Protein AF-A0A444IV25-F1 (afdb_monomer)

Radius of gyration: 17.08 Å; Cα contacts (8 Å,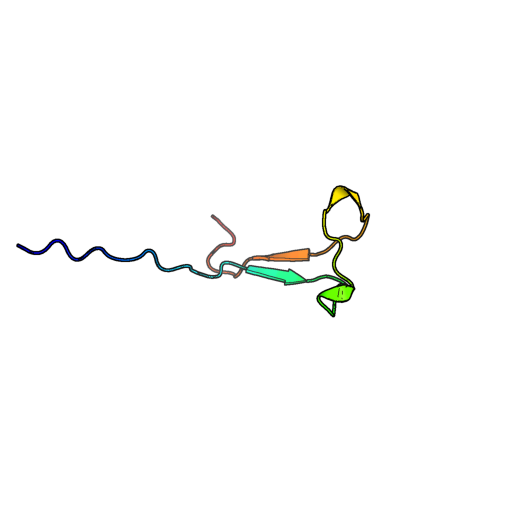 |Δi|>4): 29; chains: 1; bounding box: 27×22×54 Å

Organism: NCBI:txid1859131

pLDDT: mean 89.2, std 10.64, range [50.81, 97.5]

Sequence (48 aa):
MQDSIQQPVLHIIGTVHSDILRIEDAPKFHAESDRIGTLEILPQYQEA

Structure (mmCIF, N/CA/C/O backbone):
data_AF-A0A444IV25-F1
#
_entry.id   AF-A0A444IV25-F1
#
loop_
_atom_site.group_PDB
_atom_site.id
_atom_site.type_symbol
_atom_site.label_atom_id
_atom_site.label_alt_id
_atom_site.label_comp_id
_atom_site.label_asym_id
_atom_site.label_entity_id
_ato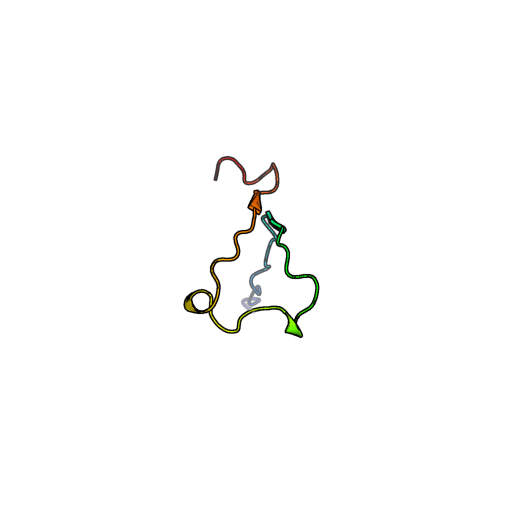m_site.label_seq_id
_atom_site.pdbx_PDB_ins_code
_atom_site.Cartn_x
_atom_site.Cartn_y
_atom_site.Cartn_z
_atom_site.occupancy
_atom_site.B_iso_or_equiv
_atom_site.auth_seq_id
_atom_site.auth_comp_id
_atom_site.auth_asym_id
_atom_site.auth_atom_id
_atom_site.pdbx_PDB_model_num
ATOM 1 N N . MET A 1 1 ? 8.345 -4.568 43.800 1.00 50.81 1 MET A N 1
ATOM 2 C CA . MET A 1 1 ? 7.246 -4.381 42.833 1.00 50.81 1 MET A CA 1
ATOM 3 C C . MET A 1 1 ? 7.872 -4.534 41.462 1.00 50.81 1 MET A C 1
ATOM 5 O O . MET A 1 1 ? 8.817 -3.815 41.180 1.00 50.81 1 MET A O 1
ATOM 9 N N . GLN A 1 2 ? 7.500 -5.572 40.715 1.00 57.06 2 GLN A N 1
ATOM 10 C CA . GLN A 1 2 ? 8.009 -5.795 39.362 1.00 57.06 2 GLN A CA 1
ATOM 11 C C . GLN A 1 2 ? 7.199 -4.907 38.423 1.00 57.06 2 GLN A C 1
ATOM 13 O O . GLN A 1 2 ? 6.006 -5.148 38.250 1.00 57.06 2 GLN A O 1
ATOM 18 N N . ASP A 1 3 ? 7.833 -3.887 37.853 1.00 64.38 3 ASP A N 1
ATOM 19 C CA . ASP A 1 3 ? 7.279 -3.169 36.713 1.00 64.38 3 ASP A CA 1
ATOM 20 C C . ASP A 1 3 ? 7.230 -4.148 35.538 1.00 64.38 3 ASP A C 1
ATOM 22 O O . ASP A 1 3 ? 8.242 -4.486 34.921 1.00 64.38 3 ASP A O 1
ATOM 26 N N . SER A 1 4 ? 6.047 -4.693 35.280 1.00 69.88 4 SER A N 1
ATOM 27 C CA . SER A 1 4 ? 5.773 -5.465 34.076 1.00 69.88 4 SER A CA 1
ATOM 28 C C . SER A 1 4 ? 5.964 -4.546 32.873 1.00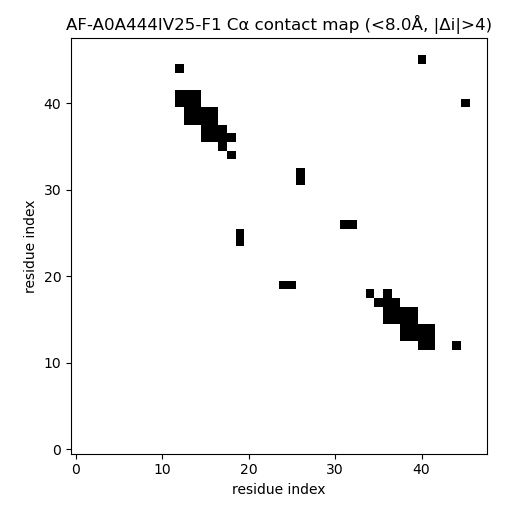 69.88 4 SER A C 1
ATOM 30 O O . SER A 1 4 ? 5.135 -3.674 32.624 1.00 69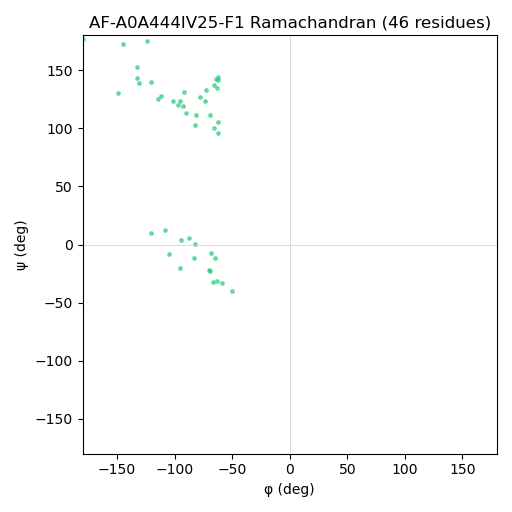.88 4 SER A O 1
ATOM 32 N N . ILE A 1 5 ? 7.068 -4.731 32.142 1.00 75.12 5 ILE A N 1
ATOM 33 C CA . ILE A 1 5 ? 7.326 -4.060 30.865 1.00 75.12 5 ILE A CA 1
ATOM 34 C C . ILE A 1 5 ? 6.223 -4.504 29.901 1.00 75.12 5 ILE A C 1
ATOM 36 O O . ILE A 1 5 ? 6.289 -5.586 29.316 1.00 75.12 5 ILE A O 1
ATOM 40 N N . GLN A 1 6 ? 5.169 -3.698 29.779 1.00 80.12 6 GLN A N 1
ATOM 41 C CA . GLN A 1 6 ? 4.117 -3.927 28.800 1.00 80.12 6 GLN A CA 1
ATOM 42 C C . GLN A 1 6 ? 4.716 -3.663 27.420 1.00 80.12 6 GLN A C 1
ATOM 44 O O . GLN A 1 6 ? 5.088 -2.534 27.098 1.00 80.12 6 GLN A O 1
ATOM 49 N N . GLN A 1 7 ? 4.862 -4.716 26.617 1.00 85.25 7 GLN A N 1
ATOM 50 C CA . GLN A 1 7 ? 5.277 -4.543 25.233 1.00 85.25 7 GLN A CA 1
ATOM 51 C C . GLN A 1 7 ? 4.173 -3.800 24.467 1.00 85.25 7 GLN A C 1
ATOM 53 O O . GLN A 1 7 ? 2.991 -4.102 24.662 1.00 85.25 7 GLN A O 1
ATOM 58 N N . PRO A 1 8 ? 4.530 -2.832 23.608 1.00 88.31 8 PRO A N 1
ATOM 59 C CA . PRO A 1 8 ? 3.550 -2.125 22.801 1.00 88.31 8 PRO A CA 1
ATOM 60 C C . PRO A 1 8 ? 2.853 -3.101 21.849 1.00 88.31 8 PRO A C 1
ATOM 62 O O . PRO A 1 8 ? 3.498 -3.918 21.191 1.00 88.31 8 PRO A O 1
ATOM 65 N N . VAL A 1 9 ? 1.527 -3.001 21.767 1.00 91.38 9 VAL A N 1
ATOM 66 C CA . VAL A 1 9 ? 0.710 -3.813 20.860 1.00 91.38 9 VAL A CA 1
ATOM 67 C C . VAL A 1 9 ? 0.420 -3.003 19.602 1.00 91.38 9 VAL A C 1
ATOM 69 O O . VAL A 1 9 ? -0.194 -1.937 19.667 1.00 91.38 9 VAL A O 1
ATOM 72 N N . LEU A 1 10 ? 0.846 -3.514 18.447 1.00 93.19 10 LEU A N 1
ATOM 73 C CA . LEU A 1 10 ? 0.528 -2.914 17.153 1.00 93.19 10 LEU A CA 1
ATOM 74 C C . LEU A 1 10 ? -0.940 -3.158 16.803 1.00 93.19 10 LEU A C 1
ATOM 76 O O . LEU A 1 10 ? -1.431 -4.281 16.897 1.00 93.19 10 LEU A O 1
ATOM 80 N N . HIS A 1 11 ? -1.620 -2.097 16.378 1.00 93.06 11 HIS A N 1
ATOM 81 C CA . HIS A 1 11 ? -3.001 -2.146 15.910 1.00 93.06 11 HIS A CA 1
ATOM 82 C C . HIS A 1 11 ? -3.016 -1.784 14.426 1.00 93.06 11 HIS A C 1
ATOM 84 O O . HIS A 1 11 ? -2.480 -0.750 14.030 1.00 93.06 11 HIS A O 1
ATOM 90 N N . ILE A 1 12 ? -3.599 -2.651 13.599 1.00 95.00 12 ILE A N 1
ATOM 91 C CA . ILE A 1 12 ? -3.744 -2.399 12.163 1.00 95.00 12 ILE A CA 1
ATOM 92 C C . ILE A 1 12 ? -4.835 -1.343 11.978 1.00 95.00 12 ILE A C 1
ATOM 94 O O . ILE A 1 12 ? -5.960 -1.544 12.430 1.00 95.00 12 ILE A O 1
ATOM 98 N N . ILE A 1 13 ? -4.504 -0.233 11.313 1.00 97.00 13 ILE A N 1
ATOM 99 C CA . ILE A 1 13 ? -5.432 0.894 11.101 1.00 97.00 13 ILE A CA 1
ATOM 100 C C . ILE A 1 13 ? -5.996 0.972 9.680 1.00 97.00 13 ILE A C 1
ATOM 102 O O . ILE A 1 13 ? -6.882 1.777 9.408 1.00 97.00 13 ILE A O 1
ATOM 106 N N . GLY A 1 14 ? -5.490 0.149 8.766 1.00 96.94 14 GLY A N 1
ATOM 107 C CA . GLY A 1 14 ? -5.845 0.217 7.359 1.00 96.94 14 GLY A CA 1
ATOM 108 C C . GLY A 1 14 ? -5.132 -0.832 6.519 1.00 96.94 14 GLY A C 1
ATOM 109 O O . GLY A 1 14 ? -4.298 -1.587 7.021 1.00 96.94 14 GLY A O 1
ATOM 110 N N . THR A 1 15 ? -5.472 -0.849 5.236 1.00 96.81 15 THR A N 1
ATOM 111 C CA . THR A 1 15 ? -4.942 -1.775 4.234 1.00 96.81 15 THR A CA 1
ATOM 112 C C . THR A 1 15 ? -4.492 -0.999 3.003 1.00 96.81 15 THR A C 1
ATOM 114 O O . THR A 1 15 ? -5.161 -0.065 2.568 1.00 96.81 15 THR A O 1
ATOM 117 N N . VAL A 1 16 ? -3.354 -1.389 2.431 1.00 95.75 16 VAL A N 1
ATOM 118 C CA . VAL A 1 16 ? -2.884 -0.859 1.147 1.00 95.75 16 VAL A CA 1
ATOM 119 C C . VAL A 1 16 ? -3.328 -1.798 0.035 1.00 95.75 16 VAL A C 1
ATOM 121 O O . VAL A 1 16 ? -2.975 -2.975 0.034 1.00 95.75 16 VAL A O 1
ATOM 124 N N . HIS A 1 17 ? -4.052 -1.252 -0.933 1.00 96.44 17 HIS A N 1
ATOM 125 C CA . HIS A 1 17 ? -4.421 -1.923 -2.172 1.00 96.44 17 HIS A CA 1
ATOM 126 C C . HIS A 1 17 ? -3.500 -1.438 -3.288 1.00 96.44 17 HIS A C 1
ATOM 128 O O . HIS A 1 17 ? -3.406 -0.237 -3.538 1.00 96.44 17 HIS A O 1
ATOM 134 N N . SER A 1 18 ? -2.800 -2.356 -3.949 1.00 94.19 18 SER A N 1
ATOM 135 C CA . SER A 1 18 ? -1.885 -2.042 -5.052 1.00 94.19 18 SER A CA 1
ATOM 136 C C . SER A 1 18 ? -1.914 -3.142 -6.110 1.00 94.19 18 SER A C 1
ATOM 138 O O . SER A 1 18 ? -2.515 -4.196 -5.907 1.00 94.19 18 SER A O 1
ATOM 140 N N . ASP A 1 19 ? -1.245 -2.901 -7.231 1.00 94.06 19 ASP A N 1
ATOM 141 C CA . ASP A 1 19 ? -1.032 -3.866 -8.309 1.00 94.06 19 ASP A CA 1
ATOM 142 C C . ASP A 1 19 ? 0.144 -4.834 -8.045 1.00 94.06 19 ASP A C 1
ATOM 144 O O . ASP A 1 19 ? 0.417 -5.715 -8.860 1.00 94.06 19 ASP A O 1
ATOM 148 N N . ILE A 1 20 ? 0.825 -4.716 -6.898 1.00 93.56 20 ILE A N 1
ATOM 149 C CA . ILE A 1 20 ? 1.906 -5.614 -6.475 1.00 93.56 20 ILE A CA 1
ATOM 150 C C . ILE A 1 20 ? 1.296 -6.867 -5.835 1.00 93.56 20 ILE A C 1
ATOM 152 O O . ILE A 1 20 ? 0.865 -6.851 -4.683 1.00 93.56 20 ILE A O 1
ATOM 156 N N . LEU A 1 21 ? 1.275 -7.971 -6.586 1.00 93.81 21 LEU A N 1
ATOM 157 C CA . LEU A 1 21 ? 0.683 -9.242 -6.141 1.00 93.81 21 LEU A CA 1
ATOM 158 C C . LEU A 1 21 ? 1.702 -10.210 -5.527 1.00 93.81 21 LEU A C 1
ATOM 160 O O . LEU A 1 21 ? 1.322 -11.137 -4.810 1.00 93.81 21 LEU A O 1
ATOM 164 N N . ARG A 1 22 ? 2.993 -10.020 -5.815 1.00 95.31 22 ARG A N 1
ATOM 165 C CA . ARG A 1 22 ? 4.096 -10.824 -5.279 1.00 95.31 22 ARG A CA 1
ATOM 166 C C . ARG A 1 22 ? 5.211 -9.924 -4.782 1.00 95.31 22 ARG A C 1
ATOM 168 O O . ARG A 1 22 ? 5.419 -8.827 -5.287 1.00 95.31 22 ARG A O 1
ATOM 175 N N . ILE A 1 23 ? 5.971 -10.426 -3.813 1.00 92.94 23 ILE A N 1
ATOM 176 C CA . ILE A 1 23 ? 7.078 -9.673 -3.214 1.00 92.94 23 ILE A CA 1
ATOM 177 C C . ILE A 1 23 ? 8.194 -9.354 -4.219 1.00 92.94 23 ILE A C 1
ATOM 179 O O . ILE A 1 23 ? 8.820 -8.309 -4.122 1.00 92.94 23 ILE A O 1
ATOM 183 N N . GLU A 1 24 ? 8.414 -10.225 -5.204 1.00 94.75 24 GLU A N 1
ATOM 184 C CA . GLU A 1 24 ? 9.402 -10.041 -6.277 1.00 94.75 24 GLU A CA 1
ATOM 185 C C . GLU A 1 24 ? 9.032 -8.928 -7.266 1.00 94.75 24 GLU A C 1
ATOM 187 O O . GLU A 1 24 ? 9.918 -8.348 -7.888 1.00 94.75 24 GLU A O 1
ATOM 192 N N . ASP A 1 25 ? 7.743 -8.590 -7.364 1.00 92.19 25 ASP A N 1
ATOM 193 C CA . ASP A 1 25 ? 7.252 -7.497 -8.204 1.00 92.19 25 ASP A CA 1
ATOM 194 C C . ASP A 1 25 ? 7.366 -6.136 -7.500 1.00 92.19 25 ASP A C 1
ATOM 196 O O . ASP A 1 25 ? 7.152 -5.096 -8.131 1.00 92.19 25 ASP A O 1
ATOM 200 N N . ALA A 1 26 ? 7.654 -6.126 -6.192 1.00 93.06 26 ALA A N 1
ATOM 201 C CA . ALA A 1 26 ? 7.722 -4.915 -5.392 1.00 93.06 26 ALA A CA 1
ATOM 202 C C . ALA A 1 26 ? 9.047 -4.172 -5.645 1.00 93.06 26 ALA A C 1
ATOM 204 O O . ALA A 1 26 ? 10.120 -4.764 -5.488 1.00 93.06 26 ALA A O 1
ATOM 205 N N . PRO A 1 27 ? 9.012 -2.871 -5.989 1.00 92.69 27 PRO A N 1
ATOM 206 C CA . PRO A 1 27 ? 10.230 -2.084 -6.103 1.00 92.69 27 PRO A CA 1
ATOM 207 C C . PRO A 1 27 ? 10.908 -1.994 -4.734 1.00 92.69 27 PRO A C 1
ATOM 209 O O . PRO A 1 27 ? 10.248 -1.862 -3.699 1.00 92.69 27 PRO A O 1
ATOM 212 N N . LYS A 1 28 ? 12.243 -2.032 -4.715 1.00 92.81 28 LYS A N 1
ATOM 213 C CA . LYS A 1 28 ? 13.000 -1.924 -3.462 1.00 92.81 28 LYS A CA 1
ATOM 214 C C . LYS A 1 28 ? 12.847 -0.535 -2.840 1.00 92.81 28 LYS A C 1
ATOM 216 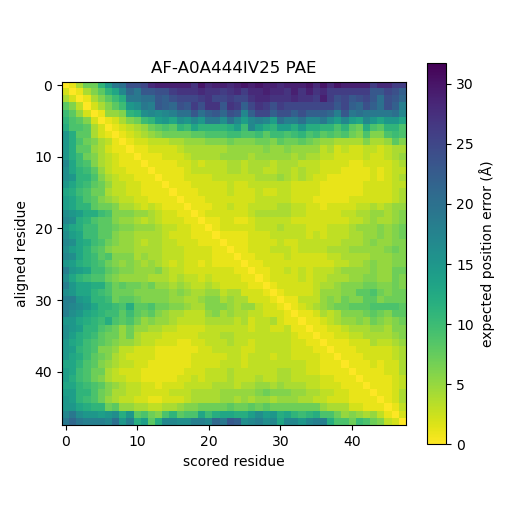O O . LYS A 1 28 ? 12.848 -0.404 -1.616 1.00 92.81 28 LYS A O 1
ATOM 221 N N . PHE A 1 29 ? 12.705 0.487 -3.684 1.00 92.12 29 PHE A N 1
ATOM 222 C CA . PHE A 1 29 ? 12.496 1.872 -3.281 1.00 92.12 29 PHE A CA 1
ATOM 223 C C . PHE A 1 29 ? 11.355 2.502 -4.078 1.00 92.12 29 PHE A C 1
ATOM 225 O O . PHE A 1 29 ? 11.230 2.271 -5.277 1.00 92.12 29 PHE A O 1
ATOM 232 N N . HIS A 1 30 ? 10.556 3.363 -3.440 1.00 86.38 30 HIS A N 1
ATOM 233 C CA . HIS A 1 30 ? 9.445 4.038 -4.127 1.00 86.38 30 HIS A CA 1
ATOM 234 C C . HIS A 1 30 ? 9.917 4.870 -5.334 1.00 86.38 30 HIS A C 1
ATOM 236 O O . HIS A 1 30 ? 9.213 4.946 -6.328 1.00 86.38 30 HIS A O 1
ATOM 242 N N . ALA A 1 31 ? 11.121 5.454 -5.266 1.00 92.19 31 ALA A N 1
ATOM 243 C CA . ALA A 1 31 ? 11.679 6.301 -6.322 1.00 92.19 31 ALA A CA 1
ATOM 244 C C . ALA A 1 31 ? 11.957 5.545 -7.637 1.00 92.19 31 ALA A C 1
ATOM 246 O O . ALA A 1 31 ? 12.244 6.169 -8.653 1.00 92.19 31 ALA A O 1
ATOM 247 N N . GLU A 1 32 ? 11.894 4.212 -7.617 1.00 91.69 32 GLU A N 1
ATOM 248 C CA . GLU A 1 32 ? 12.102 3.343 -8.779 1.00 91.69 32 GLU A CA 1
ATOM 249 C C . GLU A 1 32 ? 10.782 2.969 -9.476 1.00 91.69 32 GLU A C 1
ATOM 251 O O . GLU A 1 32 ? 10.783 2.149 -10.393 1.00 91.69 32 GLU A O 1
ATOM 256 N N . SER A 1 33 ? 9.644 3.513 -9.031 1.00 90.19 33 SER A N 1
ATOM 257 C CA . SER A 1 33 ? 8.324 3.108 -9.505 1.00 90.19 33 SER A CA 1
ATOM 258 C C . SER A 1 33 ? 7.316 4.253 -9.477 1.00 90.19 33 SER A C 1
ATOM 260 O O . SER A 1 33 ? 7.060 4.839 -8.432 1.00 90.19 33 SER A O 1
ATOM 262 N N . ASP A 1 34 ? 6.627 4.446 -10.600 1.00 90.50 34 ASP A N 1
ATOM 263 C CA . ASP A 1 34 ? 5.486 5.364 -10.715 1.00 90.50 34 ASP A CA 1
ATOM 264 C C . ASP A 1 34 ? 4.139 4.703 -10.349 1.00 90.50 34 ASP A C 1
ATOM 266 O O . ASP A 1 34 ? 3.077 5.299 -10.533 1.00 90.50 34 ASP A O 1
ATOM 270 N N . ARG A 1 35 ? 4.146 3.448 -9.870 1.00 90.44 35 ARG A N 1
ATOM 271 C CA . ARG A 1 35 ? 2.923 2.735 -9.460 1.00 90.44 35 ARG A CA 1
ATOM 272 C C . ARG A 1 35 ? 2.228 3.444 -8.299 1.00 90.44 35 ARG A C 1
ATOM 274 O O . ARG A 1 35 ? 2.868 3.914 -7.360 1.00 90.44 35 ARG A O 1
ATOM 281 N N . ILE A 1 36 ? 0.900 3.449 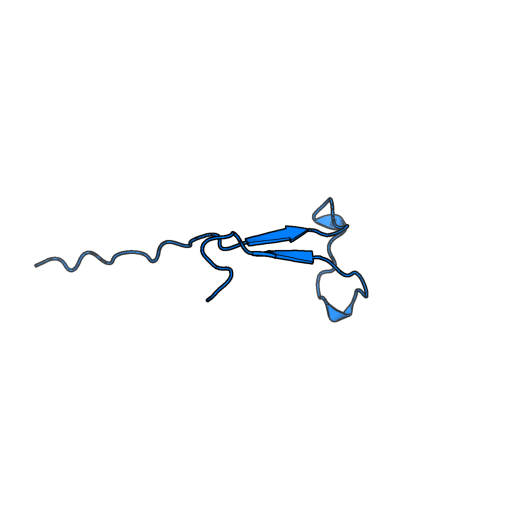-8.346 1.00 91.81 36 ILE A N 1
ATOM 282 C CA . ILE A 1 36 ? 0.029 4.100 -7.365 1.00 91.81 36 ILE A CA 1
ATOM 283 C C . ILE A 1 36 ? -0.887 3.042 -6.747 1.00 91.81 36 ILE A C 1
ATOM 285 O O . ILE A 1 36 ? -1.395 2.167 -7.445 1.00 91.81 36 ILE A O 1
ATOM 289 N N . GLY A 1 37 ? -1.112 3.142 -5.437 1.00 92.81 37 GLY A N 1
ATOM 290 C CA . GLY A 1 37 ? -2.070 2.321 -4.700 1.00 92.81 37 GLY A CA 1
ATOM 291 C C . GLY A 1 37 ? -3.087 3.168 -3.941 1.00 92.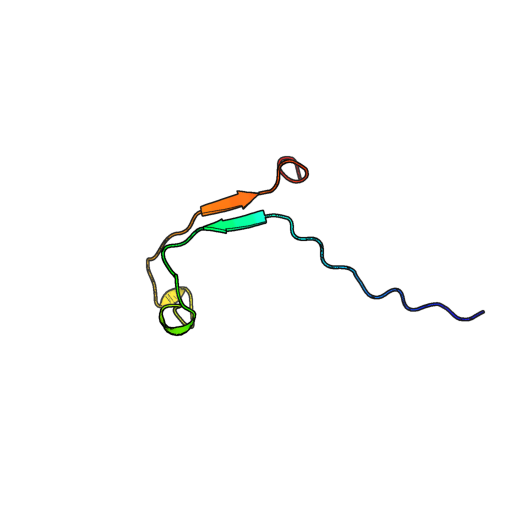81 37 GLY A C 1
ATOM 292 O O . GLY A 1 37 ? -2.997 4.395 -3.891 1.00 92.81 37 GLY A O 1
ATOM 293 N N . THR A 1 38 ? -4.060 2.507 -3.327 1.00 96.81 38 THR A N 1
ATOM 294 C CA . THR A 1 38 ? -5.056 3.133 -2.456 1.00 96.81 38 THR A CA 1
ATOM 295 C C . THR A 1 38 ? -4.838 2.675 -1.023 1.00 96.81 38 THR A C 1
ATOM 297 O O . THR A 1 38 ? -4.780 1.478 -0.752 1.00 96.81 38 THR A O 1
ATOM 300 N N . LEU A 1 39 ? -4.735 3.631 -0.101 1.00 96.38 39 LEU A N 1
ATOM 301 C CA . LEU A 1 39 ? -4.758 3.353 1.329 1.00 96.38 39 LEU A CA 1
ATOM 302 C C . LEU A 1 39 ? -6.207 3.414 1.820 1.00 96.38 39 LEU A C 1
ATOM 304 O O . LEU A 1 39 ? -6.820 4.478 1.821 1.00 96.38 39 LEU A O 1
ATOM 308 N N . GLU A 1 40 ? -6.745 2.273 2.233 1.00 97.50 40 GLU A N 1
ATOM 309 C CA . GLU A 1 40 ? -8.043 2.177 2.895 1.00 97.50 40 GLU A CA 1
ATOM 310 C C . GLU A 1 40 ? -7.846 2.240 4.410 1.00 97.50 40 GLU A C 1
ATOM 312 O O . GLU A 1 40 ? -7.184 1.380 4.991 1.00 97.50 40 GLU A O 1
ATOM 317 N N . ILE A 1 41 ? -8.428 3.248 5.058 1.00 97.31 41 ILE A N 1
ATOM 318 C CA . ILE A 1 41 ? -8.409 3.394 6.517 1.00 97.31 41 ILE A CA 1
ATOM 319 C C . ILE A 1 41 ? -9.652 2.729 7.107 1.00 97.31 41 ILE A C 1
ATOM 321 O O . ILE A 1 41 ? -10.771 2.980 6.646 1.00 97.31 41 ILE A O 1
ATOM 325 N N . LEU A 1 42 ? -9.461 1.892 8.133 1.00 96.25 42 LEU A N 1
ATOM 326 C CA . LEU A 1 42 ? -10.572 1.213 8.799 1.00 96.25 42 LEU A CA 1
ATOM 327 C C . LEU A 1 42 ? -11.520 2.243 9.438 1.00 96.25 42 LEU A C 1
ATOM 329 O O . LEU A 1 42 ? -11.041 3.251 9.965 1.00 96.25 42 LEU A O 1
ATOM 333 N N . PRO A 1 43 ? -12.846 1.994 9.445 1.00 95.81 43 PRO A N 1
ATOM 334 C CA . PRO A 1 43 ? -13.848 2.985 9.844 1.00 95.81 43 PRO A CA 1
ATOM 335 C C . PRO A 1 43 ? -13.574 3.675 11.184 1.00 95.81 43 PRO A C 1
ATOM 337 O O . PRO A 1 43 ? -13.735 4.884 11.303 1.00 95.81 43 PRO A O 1
ATOM 340 N N . GLN A 1 44 ? -13.091 2.931 12.181 1.00 95.31 44 GLN A N 1
ATOM 341 C CA . GLN A 1 44 ? -12.809 3.451 13.520 1.00 95.31 44 GLN A CA 1
ATOM 342 C C . GLN A 1 44 ? -11.635 4.447 13.589 1.00 95.31 44 GLN A C 1
ATOM 344 O O . GLN A 1 44 ? -11.403 5.027 14.645 1.00 95.31 44 GLN A O 1
ATOM 349 N N . TYR A 1 45 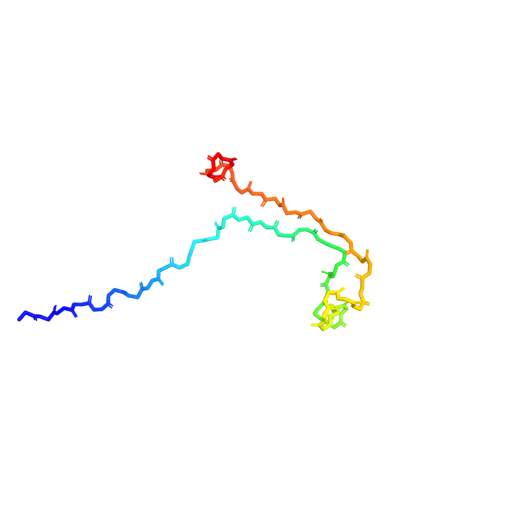? -10.891 4.632 12.495 1.00 94.94 45 TYR A N 1
ATOM 350 C CA . TYR A 1 45 ? -9.745 5.539 12.402 1.00 94.94 45 TYR A CA 1
ATOM 351 C C . TYR A 1 45 ? -9.922 6.627 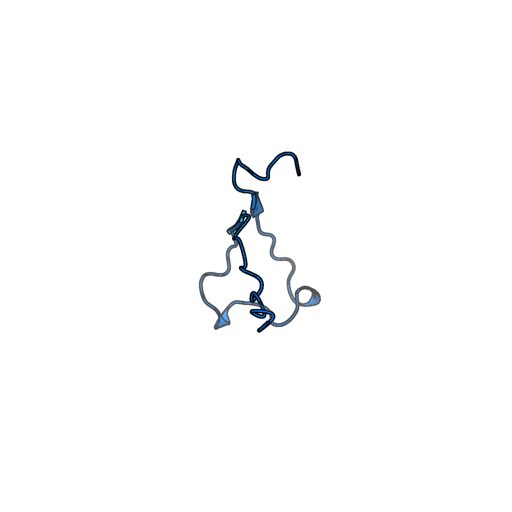11.330 1.00 94.94 45 TYR A C 1
ATOM 353 O O . TYR A 1 45 ? -8.964 7.327 11.020 1.00 94.94 45 TYR A O 1
ATOM 361 N N . GLN A 1 46 ? -11.115 6.785 10.744 1.00 89.12 46 GLN A N 1
ATOM 362 C CA . GLN A 1 46 ? -11.343 7.753 9.657 1.00 89.12 46 GLN A CA 1
ATOM 363 C C . GLN A 1 46 ? -11.302 9.225 10.100 1.00 89.12 46 GLN A C 1
ATOM 365 O O . GLN A 1 46 ? -11.068 10.096 9.268 1.00 89.12 46 GLN A O 1
ATOM 370 N N . GLU A 1 47 ? -11.513 9.501 11.386 1.00 82.94 47 GLU A N 1
ATOM 371 C CA . GLU A 1 47 ? -11.558 10.858 11.959 1.00 82.94 47 GLU A CA 1
ATOM 372 C C . GLU A 1 47 ? -10.323 11.192 12.819 1.00 82.94 47 GLU A C 1
ATOM 374 O O . GLU A 1 47 ? -10.354 12.150 13.593 1.00 82.94 47 GLU A O 1
ATOM 379 N N . ALA A 1 48 ? -9.272 10.367 12.738 1.00 65.12 48 ALA A N 1
ATOM 380 C CA . ALA A 1 48 ? -8.061 10.508 13.548 1.00 65.12 48 ALA A CA 1
ATOM 381 C C . ALA A 1 48 ? -7.170 11.687 13.121 1.00 65.12 48 ALA A C 1
ATOM 383 O O . ALA A 1 48 ? -7.087 11.974 11.904 1.00 65.12 48 ALA A O 1
#

Solvent-accessible surface area (backbone atoms only — not comparable to full-atom values): 3530 Å² total; per-residue (Å²): 133,84,82,76,81,76,75,86,81,88,76,87,57,57,49,80,47,61,88,64,87,48,78,87,70,48,70,96,45,69,94,78,49,91,80,74,67,48,80,46,62,40,79,96,52,68,87,114

Foldseek 3Di:
DDPPPDDDDDDDFWDKAFPCPDPVSDDPDPVVDPTDIDTGGDPVPPVD

Mean predicted aligned error: 6.76 Å

Secondary structure (DSSP, 8-state):
------PPPP---EEEE-S--SGGGS-SSGGG-----EEEEPGGGTT-

Nearest PDB structures (foldseek):
  2nv4-assembly1_B  TM=9.327E-01  e=1.951E+00  Archaeoglobus fulgidus